Protein AF-A0A924JW79-F1 (afdb_monomer)

Solvent-accessible surface area (backbone atoms only — not comparable to full-atom values): 7501 Å² total; per-residue (Å²): 110,71,42,82,63,71,38,78,36,53,72,43,62,42,100,88,68,48,73,44,29,34,39,51,97,92,39,61,29,42,49,51,83,76,66,40,84,44,78,44,72,59,72,55,89,80,44,99,60,87,68,94,65,55,61,42,46,31,35,41,35,37,28,20,52,74,93,45,78,37,27,31,36,32,38,33,48,44,97,88,69,48,38,27,40,40,33,40,50,34,82,42,84,74,74,93,76,80,87,79,87,87,77,82,90,77,83,88,87,82,90,89,87,86,85,83,90,82,136

Sequence (119 aa):
MPCKIDANVDVILADNGDPAAFIWDRFEHTVIGQPQAIFTRRSWWETAAIPTLIDIELWRLDASRGDAPQHRYDLRRDADGSWVLAVDWGEFPAPACQLRLLHPLRGHHARNSRRADTS

Foldseek 3Di:
DKDFDFAWWAFDADPVRHTQWIADPNFIWGFDDDKDWDWDAPPCVVDPDDDPDRIWTKIWTWTHRVPHAIWIWIWTQDPVRTITGGMTPGGDDPDPPPPDDDDDPDDDDDDDDDDDDDD

Structure (mmCIF, N/CA/C/O backbone):
data_AF-A0A924JW79-F1
#
_entry.id   AF-A0A924JW79-F1
#
loop_
_atom_site.group_PDB
_atom_site.id
_atom_site.type_symbol
_atom_site.label_atom_id
_atom_site.label_alt_id
_atom_site.label_comp_id
_atom_site.label_asym_id
_atom_site.label_entity_id
_atom_site.label_seq_id
_atom_site.pdbx_PDB_ins_code
_atom_site.Cartn_x
_atom_site.Cartn_y
_atom_site.Cartn_z
_atom_site.occupancy
_atom_site.B_iso_or_equiv
_atom_site.auth_seq_id
_atom_site.auth_comp_id
_atom_site.auth_asym_id
_atom_site.auth_atom_id
_atom_site.pdbx_PDB_model_num
ATOM 1 N N . MET A 1 1 ? 7.342 8.526 14.770 1.00 78.31 1 MET A N 1
ATOM 2 C CA . MET A 1 1 ? 8.619 8.463 14.021 1.00 78.31 1 MET A CA 1
ATOM 3 C C . MET A 1 1 ? 8.442 7.423 12.935 1.00 78.31 1 MET A C 1
ATOM 5 O O . MET A 1 1 ? 7.818 6.415 13.248 1.00 78.31 1 MET A O 1
ATOM 9 N N . PRO A 1 2 ? 8.946 7.650 11.712 1.00 90.75 2 PRO A N 1
ATOM 10 C CA . PRO A 1 2 ? 8.803 6.675 10.643 1.00 90.75 2 PRO A CA 1
ATOM 11 C C . PRO A 1 2 ? 9.561 5.385 10.963 1.00 90.75 2 PRO A C 1
ATOM 13 O O . PRO A 1 2 ? 10.704 5.426 11.420 1.00 90.75 2 PRO A O 1
ATOM 16 N N . CYS A 1 3 ? 8.913 4.255 10.707 1.00 94.44 3 CYS A N 1
ATOM 17 C CA . CYS A 1 3 ? 9.445 2.912 10.839 1.00 94.44 3 CYS A CA 1
ATOM 18 C C . CYS A 1 3 ? 9.501 2.261 9.457 1.00 94.44 3 CYS A C 1
ATOM 20 O O . CYS A 1 3 ? 8.516 2.244 8.720 1.00 94.44 3 CYS A O 1
ATOM 22 N N . LYS A 1 4 ? 10.667 1.727 9.102 1.00 95.62 4 LYS A N 1
ATOM 23 C CA . LYS A 1 4 ? 10.840 0.951 7.879 1.00 95.62 4 LYS A CA 1
ATOM 24 C C . LYS A 1 4 ? 10.361 -0.483 8.126 1.00 95.62 4 LYS A C 1
ATOM 26 O O . LYS A 1 4 ? 10.808 -1.100 9.090 1.00 95.62 4 LYS A O 1
ATOM 31 N N . ILE A 1 5 ? 9.478 -0.989 7.267 1.00 95.88 5 ILE A N 1
ATOM 32 C CA . ILE A 1 5 ? 8.804 -2.284 7.448 1.00 95.88 5 ILE A CA 1
ATOM 33 C C . ILE A 1 5 ? 9.289 -3.323 6.428 1.00 95.88 5 ILE A C 1
ATOM 35 O O . ILE A 1 5 ? 9.687 -4.411 6.829 1.00 95.88 5 ILE A O 1
ATOM 39 N N . ASP A 1 6 ? 9.293 -2.985 5.133 1.00 95.06 6 ASP A N 1
ATOM 40 C CA . ASP A 1 6 ? 9.636 -3.882 4.013 1.00 95.06 6 ASP A CA 1
ATOM 41 C C . ASP A 1 6 ? 8.921 -5.256 4.063 1.00 95.06 6 ASP A C 1
ATOM 43 O O . ASP A 1 6 ? 9.536 -6.303 3.855 1.00 95.06 6 ASP A O 1
ATOM 47 N N . ALA A 1 7 ? 7.611 -5.270 4.333 1.00 96.81 7 ALA A N 1
ATOM 48 C CA . ALA A 1 7 ? 6.811 -6.500 4.387 1.00 96.81 7 ALA A CA 1
ATOM 49 C C . ALA A 1 7 ? 5.899 -6.646 3.165 1.00 96.81 7 ALA A C 1
ATOM 51 O O . ALA A 1 7 ? 5.258 -5.680 2.756 1.00 96.81 7 ALA A O 1
ATOM 52 N N . ASN A 1 8 ? 5.782 -7.858 2.618 1.00 97.38 8 ASN A N 1
ATOM 53 C CA . ASN A 1 8 ? 4.802 -8.141 1.569 1.00 97.38 8 ASN A CA 1
ATOM 54 C C . ASN A 1 8 ? 3.377 -7.985 2.113 1.00 97.38 8 ASN A C 1
ATOM 56 O O . ASN A 1 8 ? 3.080 -8.426 3.227 1.00 97.38 8 ASN A O 1
ATOM 60 N N . VAL A 1 9 ? 2.507 -7.381 1.308 1.00 98.06 9 VAL A N 1
ATOM 61 C CA . VAL A 1 9 ? 1.095 -7.157 1.636 1.00 98.06 9 VAL A CA 1
ATOM 62 C C . VAL A 1 9 ? 0.214 -7.484 0.442 1.00 98.06 9 VAL A C 1
ATOM 64 O O . VAL A 1 9 ? 0.627 -7.330 -0.707 1.00 98.06 9 VAL A O 1
ATOM 67 N N . ASP A 1 10 ? -1.019 -7.889 0.720 1.00 98.12 10 ASP A N 1
ATOM 68 C CA . ASP A 1 10 ? -2.048 -8.009 -0.308 1.00 98.12 10 ASP A CA 1
ATOM 69 C C . ASP A 1 10 ? -2.770 -6.669 -0.430 1.00 98.12 10 ASP A C 1
ATOM 71 O O . ASP A 1 10 ? -3.213 -6.114 0.575 1.00 98.12 10 ASP A O 1
ATOM 75 N N . VAL A 1 11 ? -2.889 -6.138 -1.645 1.00 98.12 11 VAL A N 1
ATOM 76 C CA . VAL A 1 11 ? -3.548 -4.850 -1.900 1.00 98.12 11 VAL A CA 1
ATOM 77 C C . VAL A 1 11 ? -4.835 -5.076 -2.675 1.00 98.12 11 VAL A C 1
ATOM 79 O O . VAL A 1 11 ? -4.850 -5.741 -3.711 1.00 98.12 11 VAL A O 1
ATOM 82 N N . ILE A 1 12 ? -5.913 -4.482 -2.177 1.00 98.19 12 ILE A N 1
ATOM 83 C CA . ILE A 1 12 ? -7.200 -4.399 -2.858 1.00 98.19 12 ILE A CA 1
ATOM 84 C C . ILE A 1 12 ? -7.219 -3.070 -3.609 1.00 98.19 12 ILE A C 1
ATOM 86 O O . ILE A 1 12 ? -7.097 -2.003 -3.003 1.00 98.19 12 ILE A O 1
ATOM 90 N N . LEU A 1 13 ? -7.355 -3.142 -4.930 1.00 97.75 13 LEU A N 1
ATOM 91 C CA . LEU A 1 13 ? -7.416 -1.974 -5.806 1.00 97.75 13 LEU A CA 1
ATOM 92 C C . LEU A 1 13 ? -8.871 -1.586 -6.078 1.00 97.75 13 LEU A C 1
ATOM 94 O O . LEU A 1 13 ? -9.735 -2.452 -6.216 1.00 97.75 13 LEU A O 1
ATOM 98 N N . ALA A 1 14 ? -9.126 -0.286 -6.182 1.00 95.69 14 ALA A N 1
ATOM 99 C CA . ALA A 1 14 ? -10.360 0.239 -6.751 1.00 95.69 14 ALA A CA 1
ATOM 100 C C . ALA A 1 14 ? -10.359 0.106 -8.287 1.00 95.69 14 ALA A C 1
ATOM 102 O O . ALA A 1 14 ? -9.325 -0.149 -8.907 1.00 95.69 14 ALA A O 1
ATOM 103 N N . ASP A 1 15 ? -11.511 0.346 -8.919 1.00 95.19 15 ASP A N 1
ATOM 104 C CA . ASP A 1 15 ? -11.678 0.253 -10.380 1.00 95.19 15 ASP A CA 1
ATOM 105 C C . ASP A 1 15 ? -10.744 1.190 -11.169 1.00 95.19 15 ASP A C 1
ATOM 107 O O . ASP A 1 15 ? -10.424 0.929 -12.328 1.00 95.19 15 ASP A O 1
ATOM 111 N N . ASN A 1 16 ? -10.297 2.287 -10.551 1.00 91.62 16 ASN A N 1
ATOM 112 C CA . ASN A 1 16 ? -9.361 3.241 -11.147 1.00 91.62 16 ASN A CA 1
ATOM 113 C C . ASN A 1 16 ? -7.883 2.825 -11.006 1.00 91.62 16 ASN A C 1
ATOM 115 O O . ASN A 1 16 ? -7.014 3.510 -11.541 1.00 91.62 16 ASN A O 1
ATOM 119 N N . GLY A 1 17 ? -7.602 1.716 -10.315 1.00 92.62 17 GLY A N 1
ATOM 120 C CA . GLY A 1 17 ? -6.252 1.220 -10.057 1.00 92.62 17 GLY A CA 1
ATOM 121 C C . GLY A 1 17 ? -5.592 1.777 -8.794 1.00 92.62 17 GLY A C 1
ATOM 122 O O . GLY A 1 17 ? -4.470 1.369 -8.498 1.00 92.62 17 GLY A O 1
ATOM 123 N N . ASP A 1 18 ? -6.263 2.648 -8.037 1.00 95.38 18 ASP A N 1
ATOM 124 C CA . ASP A 1 18 ? -5.734 3.172 -6.776 1.00 95.38 18 ASP A CA 1
ATOM 125 C C . ASP A 1 18 ? -5.872 2.129 -5.648 1.00 95.38 18 ASP A C 1
ATOM 127 O O . ASP A 1 18 ? -6.853 1.374 -5.616 1.00 95.38 18 ASP A O 1
ATOM 131 N N . PRO A 1 19 ? -4.951 2.099 -4.667 1.00 97.50 19 PRO A N 1
ATOM 132 C CA . PRO A 1 19 ? -5.120 1.300 -3.458 1.00 97.50 19 PRO A CA 1
ATOM 133 C C . PRO A 1 19 ? -6.366 1.721 -2.667 1.00 97.50 19 PRO A C 1
ATOM 135 O O . PRO A 1 19 ? -6.490 2.876 -2.263 1.00 97.50 19 PRO A O 1
ATOM 138 N N . ALA A 1 20 ? -7.267 0.773 -2.406 1.00 97.81 20 ALA A N 1
ATOM 139 C CA . ALA A 1 20 ? -8.471 0.976 -1.596 1.00 97.81 20 ALA A CA 1
ATOM 140 C C . ALA A 1 20 ? -8.337 0.375 -0.186 1.00 97.81 20 ALA A C 1
ATOM 142 O O . ALA A 1 20 ? -8.861 0.918 0.786 1.00 97.81 20 ALA A O 1
ATOM 143 N N . ALA A 1 21 ? -7.615 -0.736 -0.063 1.00 98.06 21 ALA A N 1
ATOM 144 C CA . ALA A 1 21 ? -7.265 -1.353 1.211 1.00 98.06 21 ALA A CA 1
ATOM 145 C C . ALA A 1 21 ? -6.026 -2.237 1.046 1.00 98.06 21 ALA A C 1
ATOM 147 O O . ALA A 1 21 ? -5.649 -2.596 -0.072 1.00 98.06 21 ALA A O 1
ATOM 148 N N . PHE A 1 22 ? -5.403 -2.620 2.156 1.00 98.44 22 PHE A N 1
ATOM 149 C CA . PHE A 1 22 ? -4.347 -3.629 2.154 1.00 98.44 22 PHE A CA 1
ATOM 150 C C . PHE A 1 22 ? -4.409 -4.519 3.395 1.00 98.44 22 PHE A C 1
ATOM 152 O O . PHE A 1 22 ? -4.811 -4.080 4.473 1.00 98.44 22 PHE A O 1
ATOM 159 N N . ILE A 1 23 ? -4.003 -5.778 3.248 1.00 98.06 23 ILE A N 1
ATOM 160 C CA . ILE A 1 23 ? -3.926 -6.742 4.343 1.00 98.06 23 ILE A CA 1
ATOM 161 C C . ILE A 1 23 ? -2.478 -6.834 4.816 1.00 98.06 23 ILE A C 1
ATOM 163 O O . ILE A 1 23 ? -1.587 -7.247 4.073 1.00 98.06 23 ILE A O 1
ATOM 167 N N . TRP A 1 24 ? -2.254 -6.477 6.079 1.00 96.25 24 TRP A N 1
ATOM 168 C CA . TRP A 1 24 ? -0.959 -6.570 6.747 1.00 96.25 24 TRP A CA 1
ATOM 169 C C . TRP A 1 24 ? -1.133 -7.181 8.136 1.00 96.25 24 TRP A C 1
ATOM 171 O O . TRP A 1 24 ? -2.049 -6.823 8.873 1.00 96.25 24 TRP A O 1
ATOM 181 N N . ASP A 1 25 ? -0.281 -8.152 8.471 1.00 93.12 25 ASP A N 1
ATOM 182 C CA . ASP A 1 25 ? -0.363 -8.930 9.715 1.00 93.12 25 ASP A CA 1
ATOM 183 C C . ASP A 1 25 ? -1.774 -9.492 9.991 1.00 93.12 25 ASP A C 1
ATOM 185 O O . ASP A 1 25 ? -2.279 -9.478 11.109 1.00 93.12 25 ASP A O 1
ATOM 189 N N . ARG A 1 26 ? -2.433 -9.996 8.934 1.00 94.38 26 ARG A N 1
ATOM 190 C CA . ARG A 1 26 ? -3.808 -10.546 8.944 1.00 94.38 26 ARG A CA 1
ATOM 191 C C . ARG A 1 26 ? -4.920 -9.528 9.204 1.00 94.38 26 ARG A C 1
ATOM 193 O O . ARG A 1 26 ? -6.079 -9.927 9.306 1.00 94.38 26 ARG A O 1
ATOM 200 N N . PHE A 1 27 ? -4.596 -8.243 9.287 1.00 95.88 27 PHE A N 1
ATOM 201 C CA . PHE A 1 27 ? -5.575 -7.183 9.464 1.00 95.88 27 PHE A CA 1
ATOM 202 C C . PHE A 1 27 ? -5.712 -6.345 8.200 1.00 95.88 27 PHE A C 1
ATOM 204 O O . PHE A 1 27 ? -4.724 -5.920 7.597 1.00 95.88 27 PHE A O 1
ATOM 211 N N . GLU A 1 28 ? -6.958 -6.077 7.831 1.00 97.88 28 GLU A N 1
ATOM 212 C CA . GLU A 1 28 ? -7.268 -5.119 6.783 1.00 97.88 28 GLU A CA 1
ATOM 213 C C . GLU A 1 28 ? -7.058 -3.692 7.297 1.00 97.88 28 GLU A C 1
ATOM 215 O O . GLU A 1 28 ? -7.502 -3.326 8.390 1.00 97.88 28 GLU A O 1
ATOM 220 N N . HIS A 1 29 ? -6.367 -2.903 6.486 1.00 97.75 29 HIS A N 1
ATOM 221 C CA . HIS A 1 29 ? -6.181 -1.475 6.653 1.00 97.75 29 HIS A CA 1
ATOM 222 C C . HIS A 1 29 ? -6.912 -0.787 5.504 1.00 97.75 29 HIS A C 1
ATOM 224 O O . HIS A 1 29 ? -6.521 -0.917 4.340 1.00 97.75 29 HIS A O 1
ATOM 230 N N . THR A 1 30 ? -7.993 -0.084 5.823 1.00 97.81 30 THR A N 1
ATOM 231 C CA . THR A 1 30 ? -8.814 0.617 4.836 1.00 97.81 30 THR A CA 1
ATOM 232 C C . THR A 1 30 ? -8.209 1.983 4.564 1.00 97.81 30 THR A C 1
ATOM 234 O O . THR A 1 30 ? -7.908 2.728 5.499 1.00 97.81 30 THR A O 1
ATOM 237 N N . VAL A 1 31 ? -8.032 2.320 3.288 1.00 96.62 31 VAL A N 1
ATOM 238 C CA . VAL A 1 31 ? -7.510 3.622 2.875 1.00 96.62 31 VAL A CA 1
ATOM 239 C C . VAL A 1 31 ? -8.533 4.717 3.166 1.00 96.62 31 VAL A C 1
ATOM 241 O O . VAL A 1 31 ? -9.718 4.601 2.855 1.00 96.62 31 VAL A O 1
ATOM 244 N N . ILE A 1 32 ? -8.049 5.809 3.747 1.00 93.38 32 ILE A N 1
ATOM 245 C CA . ILE A 1 32 ? -8.807 6.997 4.111 1.00 93.38 32 ILE A CA 1
ATOM 246 C C . ILE A 1 32 ? -8.322 8.165 3.251 1.00 93.38 32 ILE A C 1
ATOM 248 O O . ILE A 1 32 ? -7.144 8.514 3.237 1.00 93.38 32 ILE A O 1
ATOM 252 N N . GLY A 1 33 ? -9.255 8.816 2.558 1.00 89.31 33 GLY A N 1
ATOM 253 C CA . GLY A 1 33 ? -8.935 9.935 1.676 1.00 89.31 33 GLY A CA 1
ATOM 254 C C . GLY A 1 33 ? -8.355 9.473 0.339 1.00 89.31 33 GLY A C 1
ATOM 255 O O . GLY A 1 33 ? -8.705 8.405 -0.155 1.00 89.31 33 GLY A O 1
ATOM 256 N N . GLN A 1 34 ? -7.523 10.313 -0.280 1.00 92.94 34 GLN A N 1
ATOM 257 C CA . GLN A 1 34 ? -7.004 10.069 -1.625 1.00 92.94 34 GLN A CA 1
ATOM 258 C C . GLN A 1 34 ? -5.548 9.571 -1.589 1.00 92.94 34 GLN A C 1
ATOM 260 O O . GLN A 1 34 ? -4.675 10.328 -1.148 1.00 92.94 34 GLN A O 1
ATOM 265 N N . PRO A 1 35 ? -5.265 8.348 -2.084 1.00 95.25 35 PRO A N 1
ATOM 266 C CA . PRO A 1 35 ? -3.906 7.868 -2.321 1.00 95.25 35 PRO A CA 1
ATOM 267 C C . PRO A 1 35 ? -3.124 8.774 -3.265 1.00 95.25 35 PRO A C 1
ATOM 269 O O . PRO A 1 35 ? -3.675 9.355 -4.201 1.00 95.25 35 PRO A O 1
ATOM 272 N N . GLN A 1 36 ? -1.816 8.859 -3.047 1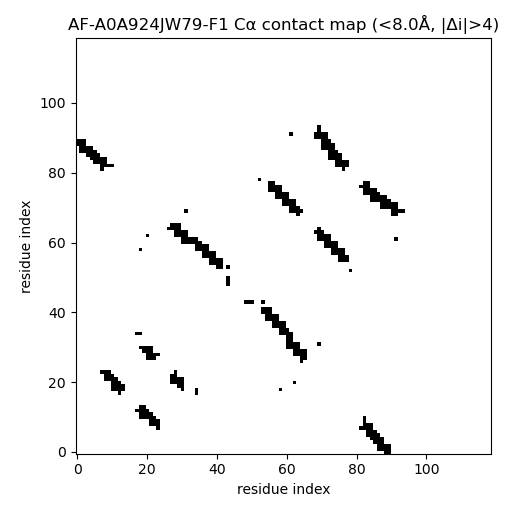.00 95.31 36 GLN A N 1
ATOM 273 C CA . GLN A 1 36 ? -0.908 9.623 -3.893 1.00 95.31 36 GLN A CA 1
ATOM 274 C C . GLN A 1 36 ? 0.139 8.701 -4.502 1.00 95.31 36 GLN A C 1
ATOM 276 O O . GLN A 1 36 ? 0.996 8.176 -3.789 1.00 95.31 36 GLN A O 1
ATOM 281 N N . ALA A 1 37 ? 0.095 8.546 -5.824 1.00 93.69 37 ALA A N 1
ATOM 282 C CA . ALA A 1 37 ? 1.152 7.889 -6.575 1.00 93.69 37 ALA A CA 1
ATOM 283 C C . ALA A 1 37 ? 2.384 8.803 -6.675 1.00 93.69 37 ALA A C 1
ATOM 285 O O . ALA A 1 37 ? 2.299 9.970 -7.066 1.00 93.69 37 ALA A O 1
ATOM 286 N N . ILE A 1 38 ? 3.542 8.256 -6.332 1.00 91.81 38 ILE A N 1
ATOM 287 C CA . ILE A 1 38 ? 4.854 8.891 -6.354 1.00 91.81 38 ILE A CA 1
ATOM 288 C C . ILE A 1 38 ? 5.771 7.976 -7.165 1.00 91.81 38 ILE A C 1
ATOM 290 O O . ILE A 1 38 ? 6.084 6.861 -6.755 1.00 91.81 38 ILE A O 1
ATOM 294 N N . PHE A 1 39 ? 6.239 8.463 -8.310 1.00 84.25 39 PHE A N 1
ATOM 295 C CA . PHE A 1 39 ? 7.186 7.736 -9.148 1.00 84.25 39 PHE A CA 1
ATOM 296 C C . PHE A 1 39 ? 8.594 8.257 -8.884 1.00 84.25 39 PHE A C 1
ATOM 298 O O . PHE A 1 39 ? 8.871 9.445 -9.063 1.00 84.25 39 PHE A O 1
ATOM 305 N N . THR A 1 40 ? 9.485 7.375 -8.429 1.00 74.75 40 THR A N 1
ATOM 306 C CA . THR A 1 40 ? 10.886 7.731 -8.158 1.00 74.75 40 THR A CA 1
ATOM 307 C C . THR A 1 40 ? 11.827 6.903 -9.009 1.00 74.75 40 THR A C 1
ATOM 309 O O . THR A 1 40 ? 11.673 5.696 -9.139 1.00 74.75 40 THR A O 1
ATOM 312 N N . ARG A 1 41 ? 12.834 7.544 -9.594 1.00 74.19 41 ARG A N 1
ATOM 313 C CA . ARG A 1 41 ? 13.819 6.864 -10.432 1.00 74.19 41 ARG A CA 1
ATOM 314 C C . ARG A 1 41 ? 14.844 6.133 -9.559 1.00 74.19 41 ARG A C 1
ATOM 316 O O . ARG A 1 41 ? 15.453 6.751 -8.687 1.00 74.19 41 ARG A O 1
ATOM 323 N N . ARG A 1 42 ? 15.095 4.846 -9.825 1.00 68.44 42 ARG A N 1
ATOM 324 C CA . ARG A 1 42 ? 16.248 4.120 -9.262 1.00 68.44 42 ARG A CA 1
ATOM 325 C C . ARG A 1 42 ? 17.550 4.752 -9.757 1.00 68.44 42 ARG A C 1
ATOM 327 O O . ARG A 1 42 ? 17.667 5.076 -10.942 1.00 68.44 42 ARG A O 1
ATOM 334 N N . SER A 1 43 ? 18.547 4.853 -8.875 1.00 68.06 43 SER A N 1
ATOM 335 C CA . SER A 1 43 ? 19.942 5.170 -9.220 1.00 68.06 43 SER A CA 1
ATOM 336 C C . SER A 1 43 ? 20.564 4.020 -10.015 1.00 68.06 43 SER A C 1
ATOM 338 O O . SER A 1 43 ? 21.409 3.274 -9.531 1.00 68.06 43 SER A O 1
ATOM 340 N N . TRP A 1 44 ? 20.108 3.830 -11.250 1.00 63.34 44 TRP A N 1
ATOM 341 C CA . TRP A 1 44 ? 20.494 2.713 -12.113 1.00 63.34 44 TRP A CA 1
ATOM 342 C C . TRP A 1 44 ? 22.003 2.662 -12.393 1.00 63.34 44 TRP A C 1
ATOM 344 O O . TRP A 1 44 ? 22.521 1.599 -12.703 1.00 63.34 44 TRP A O 1
ATOM 354 N N . TRP A 1 45 ? 22.717 3.781 -12.232 1.00 69.12 45 TRP A N 1
ATOM 355 C CA . TRP A 1 45 ? 24.177 3.855 -12.351 1.00 69.12 45 TRP A CA 1
ATOM 356 C C . TRP A 1 45 ? 24.935 3.177 -11.197 1.00 69.12 45 TRP A C 1
ATOM 358 O O . TRP A 1 45 ? 26.139 2.970 -11.307 1.00 69.12 45 TRP A O 1
ATOM 368 N N . GLU A 1 46 ? 24.267 2.825 -10.096 1.00 68.19 46 GLU A N 1
ATOM 369 C CA . GLU A 1 46 ? 24.878 2.091 -8.976 1.00 68.19 46 GLU A CA 1
ATOM 370 C C . GLU A 1 46 ? 24.815 0.570 -9.169 1.00 68.19 46 GLU A C 1
ATOM 372 O O . GLU A 1 46 ? 25.438 -0.180 -8.421 1.00 68.19 46 GLU A O 1
ATOM 377 N N . THR A 1 47 ? 24.074 0.094 -10.176 1.00 61.41 47 THR A N 1
ATOM 378 C CA . THR A 1 47 ? 23.880 -1.337 -10.432 1.00 61.41 47 THR A CA 1
ATOM 379 C C . THR A 1 47 ? 24.431 -1.700 -11.811 1.00 61.41 47 THR A C 1
ATOM 381 O O . THR A 1 47 ? 24.118 -1.051 -12.799 1.00 61.41 47 THR A O 1
ATOM 384 N N . ALA A 1 48 ? 25.229 -2.768 -11.915 1.00 58.75 48 ALA A N 1
ATOM 385 C CA . ALA A 1 48 ? 25.804 -3.218 -13.194 1.00 58.75 48 ALA A CA 1
ATOM 386 C C . ALA A 1 48 ? 24.770 -3.832 -14.168 1.00 58.75 48 ALA A C 1
ATOM 388 O O . ALA A 1 48 ? 25.104 -4.162 -15.305 1.00 58.75 48 ALA A O 1
ATOM 389 N N . ALA A 1 49 ? 23.523 -4.011 -13.723 1.00 61.31 49 ALA A N 1
ATOM 390 C CA . ALA A 1 49 ? 22.434 -4.569 -14.512 1.00 61.31 49 ALA A CA 1
ATOM 391 C C . ALA A 1 49 ? 21.584 -3.453 -15.134 1.00 61.31 49 ALA A C 1
ATOM 393 O O . ALA A 1 49 ? 21.212 -2.502 -14.451 1.00 61.31 49 ALA A O 1
ATOM 394 N N . ILE A 1 50 ? 21.227 -3.605 -16.413 1.00 60.41 50 ILE A N 1
ATOM 395 C CA . ILE A 1 50 ? 20.251 -2.738 -17.084 1.00 60.41 50 ILE A CA 1
ATOM 396 C C . ILE A 1 50 ? 18.879 -2.999 -16.437 1.00 60.41 50 ILE A C 1
ATOM 398 O O . ILE A 1 50 ? 18.380 -4.123 -16.551 1.00 60.41 50 ILE A O 1
ATOM 402 N N . PRO A 1 51 ? 18.257 -2.024 -15.748 1.00 60.56 51 PRO A N 1
ATOM 403 C CA . PRO A 1 51 ? 16.975 -2.255 -15.096 1.00 60.56 51 PRO A CA 1
ATOM 404 C C . PRO A 1 51 ? 15.864 -2.412 -16.135 1.00 60.56 51 PRO A C 1
ATOM 406 O O . PRO A 1 51 ? 15.742 -1.597 -17.047 1.00 60.56 51 PRO A O 1
ATOM 409 N N . THR A 1 52 ? 15.005 -3.414 -15.959 1.00 60.25 52 THR A N 1
ATOM 410 C CA . THR A 1 52 ? 13.761 -3.580 -16.730 1.00 60.25 52 THR A CA 1
ATOM 411 C C . THR A 1 52 ? 12.716 -2.510 -16.405 1.00 60.25 52 THR A C 1
ATOM 413 O O . THR A 1 52 ? 11.871 -2.216 -17.244 1.00 60.25 52 THR A O 1
ATOM 416 N N . LEU A 1 53 ? 12.787 -1.902 -15.216 1.00 61.94 53 LEU A N 1
ATOM 417 C CA . LEU A 1 53 ? 11.950 -0.779 -14.802 1.00 61.94 53 LEU A CA 1
ATOM 418 C C . LEU A 1 53 ? 12.811 0.229 -14.030 1.00 61.94 53 LEU A C 1
ATOM 420 O O . LEU A 1 53 ? 13.449 -0.114 -13.032 1.00 61.94 53 LEU A O 1
ATOM 424 N N . ILE A 1 54 ? 12.871 1.460 -14.537 1.00 64.19 54 ILE A N 1
ATOM 425 C CA . ILE A 1 54 ? 13.679 2.542 -13.957 1.00 64.19 54 ILE A CA 1
ATOM 426 C C . ILE A 1 54 ? 12.909 3.257 -12.838 1.00 64.19 54 ILE A C 1
ATOM 428 O O . ILE A 1 54 ? 13.530 3.754 -11.898 1.00 64.19 54 ILE A O 1
ATOM 432 N N . ASP A 1 55 ? 11.580 3.266 -12.912 1.00 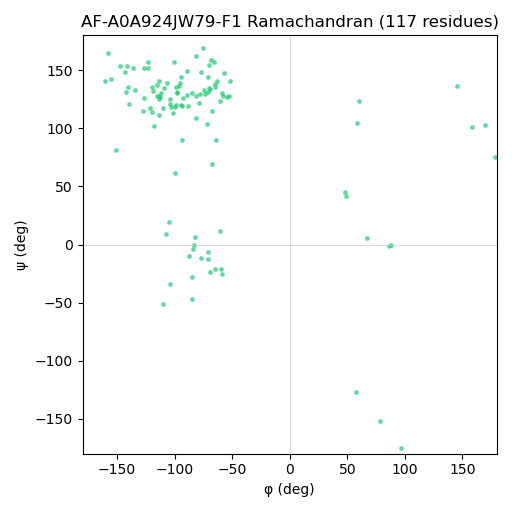71.12 55 ASP A N 1
ATOM 433 C CA . ASP A 1 55 ? 10.722 3.955 -11.956 1.00 71.12 55 ASP A CA 1
ATOM 434 C C . ASP A 1 55 ? 10.197 2.979 -10.893 1.00 71.12 55 ASP A C 1
ATOM 436 O O . ASP A 1 55 ? 9.713 1.891 -11.193 1.00 71.12 55 ASP A O 1
ATOM 440 N N . ILE A 1 56 ? 10.323 3.366 -9.627 1.00 79.94 56 ILE A N 1
ATOM 441 C CA . ILE A 1 56 ? 9.669 2.737 -8.485 1.00 79.94 56 ILE A CA 1
ATOM 442 C C . ILE A 1 56 ? 8.314 3.411 -8.336 1.00 79.94 56 ILE A C 1
ATOM 444 O O . ILE A 1 56 ? 8.250 4.620 -8.090 1.00 79.94 56 ILE A O 1
ATOM 448 N N . GLU A 1 57 ? 7.255 2.621 -8.453 1.00 90.69 57 GLU A N 1
ATOM 449 C CA . GLU A 1 57 ? 5.898 3.041 -8.139 1.00 90.69 57 GLU A CA 1
ATOM 450 C C . GLU A 1 57 ? 5.690 2.944 -6.622 1.00 90.69 57 GLU A C 1
ATOM 452 O O . GLU A 1 57 ? 5.664 1.857 -6.038 1.00 90.69 57 GLU A O 1
ATOM 457 N N . LEU A 1 58 ? 5.600 4.101 -5.969 1.00 93.94 58 LEU A N 1
ATOM 458 C CA . LEU A 1 58 ? 5.324 4.235 -4.544 1.00 93.94 58 LEU A CA 1
ATOM 459 C C . LEU A 1 58 ? 3.962 4.909 -4.364 1.00 93.94 58 LEU A C 1
ATOM 461 O O . LEU A 1 58 ? 3.636 5.856 -5.066 1.00 93.94 58 LEU A O 1
ATOM 465 N N . TRP A 1 59 ? 3.183 4.461 -3.396 1.00 96.62 59 TRP A N 1
ATOM 466 C CA . TRP A 1 59 ? 1.876 4.993 -3.056 1.00 96.62 59 TRP A CA 1
ATOM 467 C C . TRP A 1 59 ? 1.883 5.446 -1.610 1.00 96.62 59 TRP A C 1
ATOM 469 O O . TRP A 1 59 ? 2.045 4.629 -0.707 1.00 96.62 59 TRP A O 1
ATOM 479 N N . ARG A 1 60 ? 1.681 6.744 -1.393 1.00 96.38 60 ARG A N 1
ATOM 480 C CA . ARG A 1 60 ? 1.468 7.304 -0.062 1.00 96.38 60 ARG A CA 1
ATOM 481 C C . ARG A 1 60 ? -0.019 7.364 0.231 1.00 96.38 60 ARG A C 1
ATOM 483 O O . ARG A 1 60 ? -0.777 7.952 -0.540 1.00 96.38 60 ARG A O 1
ATOM 490 N N . LEU A 1 61 ? -0.421 6.784 1.350 1.00 96.00 61 LEU A N 1
ATOM 491 C CA . LEU A 1 61 ? -1.817 6.714 1.758 1.00 96.00 61 LEU A CA 1
ATOM 492 C C . LEU A 1 61 ? -1.961 6.909 3.263 1.00 96.00 61 LEU A C 1
ATOM 494 O O . LEU A 1 61 ? -1.044 6.615 4.029 1.00 96.00 61 LEU A O 1
ATOM 498 N N . ASP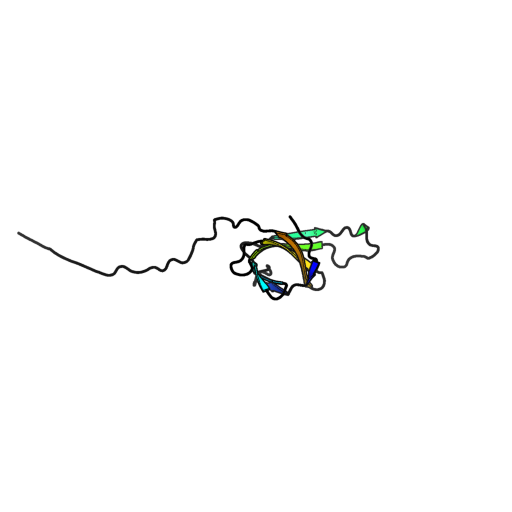 A 1 62 ? -3.124 7.400 3.667 1.00 95.88 62 ASP A N 1
ATOM 499 C CA . ASP A 1 62 ? -3.568 7.353 5.053 1.00 95.88 62 ASP A CA 1
ATOM 500 C C . ASP A 1 62 ? -4.529 6.161 5.168 1.00 95.88 62 ASP A C 1
ATOM 502 O O . ASP A 1 62 ? -5.348 5.951 4.275 1.00 95.88 62 ASP A O 1
ATOM 506 N N . ALA A 1 63 ? -4.411 5.335 6.205 1.00 96.19 63 ALA A N 1
ATOM 507 C CA . ALA A 1 63 ? -5.281 4.176 6.406 1.00 96.19 63 ALA A CA 1
ATOM 508 C C . ALA A 1 63 ? -5.515 3.888 7.888 1.00 96.19 63 ALA A C 1
ATOM 510 O O . ALA A 1 63 ? -4.664 4.190 8.727 1.00 96.19 63 ALA A O 1
ATOM 511 N N . SER A 1 64 ? -6.649 3.268 8.210 1.00 95.56 64 SER A N 1
ATOM 512 C CA . SER A 1 64 ? -6.941 2.773 9.558 1.00 95.56 64 SER A CA 1
ATOM 513 C C . SER A 1 64 ? -7.245 1.283 9.561 1.00 95.56 64 SER A C 1
ATOM 515 O O . SER A 1 64 ? -7.770 0.713 8.603 1.00 95.56 64 SER A O 1
ATOM 517 N N . ARG A 1 65 ? -6.945 0.649 10.693 1.00 94.75 65 ARG A N 1
ATOM 518 C CA . ARG A 1 65 ? -7.371 -0.716 10.995 1.00 94.75 65 ARG A CA 1
ATOM 519 C C . ARG A 1 65 ? -8.678 -0.666 11.785 1.00 94.75 65 ARG A C 1
ATOM 521 O O . ARG A 1 65 ? -8.649 -0.599 13.017 1.00 94.75 65 ARG A O 1
ATOM 528 N N . GLY A 1 66 ? -9.812 -0.674 11.088 1.00 90.25 66 GLY A N 1
ATOM 529 C CA . GLY A 1 66 ? -11.125 -0.468 11.710 1.00 90.25 66 GLY A CA 1
ATOM 530 C C . GLY A 1 66 ? -11.181 0.874 12.448 1.00 90.25 66 GLY A C 1
ATOM 531 O O . GLY A 1 66 ? -10.816 1.902 11.879 1.00 90.25 66 GLY A O 1
ATOM 532 N N . ASP A 1 67 ? -11.561 0.846 13.728 1.00 88.06 67 ASP A N 1
ATOM 533 C CA . ASP A 1 67 ? -11.660 2.036 14.592 1.00 88.06 67 ASP A CA 1
ATOM 534 C C . ASP A 1 67 ? -10.319 2.477 15.217 1.00 88.06 67 ASP A C 1
ATOM 536 O O . ASP A 1 67 ? -10.286 3.356 16.081 1.00 88.06 67 ASP A O 1
ATOM 540 N N . ALA A 1 68 ? -9.198 1.854 14.835 1.00 90.56 68 ALA A N 1
ATOM 541 C CA . ALA A 1 68 ? -7.878 2.286 15.288 1.00 90.56 68 ALA A CA 1
ATOM 542 C C . ALA A 1 68 ? -7.525 3.682 14.734 1.00 90.56 68 ALA A C 1
ATOM 544 O O . ALA A 1 68 ? -8.035 4.072 13.679 1.00 90.56 68 ALA A O 1
ATOM 545 N N . PRO A 1 69 ? -6.613 4.423 15.396 1.00 90.94 69 PRO A N 1
ATOM 546 C CA . PRO A 1 69 ? -6.075 5.656 14.840 1.00 90.94 69 PRO A CA 1
ATOM 547 C C . PRO A 1 69 ? -5.544 5.438 13.425 1.00 90.94 69 PRO A C 1
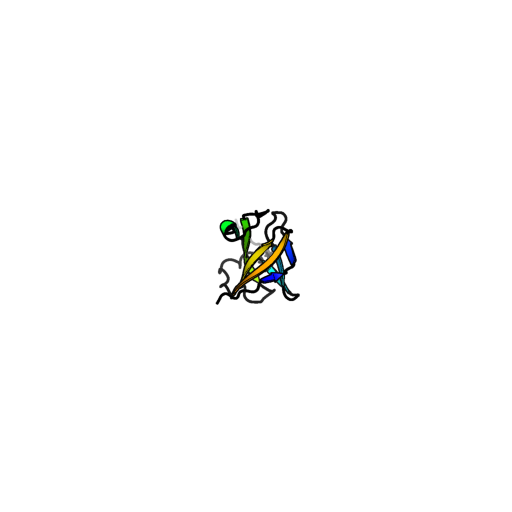ATOM 549 O O . PRO A 1 69 ? -4.940 4.406 13.122 1.00 90.94 69 PRO A O 1
ATOM 552 N N . GLN A 1 70 ? -5.775 6.418 12.557 1.00 92.56 70 GLN A N 1
ATOM 553 C CA . GLN A 1 70 ? -5.243 6.364 11.208 1.00 92.56 70 GLN A CA 1
ATOM 554 C C . GLN A 1 70 ? -3.725 6.578 11.231 1.00 92.56 70 GLN A C 1
ATOM 556 O O . GLN A 1 70 ? -3.188 7.383 11.999 1.00 92.56 70 GLN A O 1
ATOM 561 N N . HIS A 1 71 ? -3.040 5.887 10.343 1.00 95.00 71 HIS A N 1
ATOM 562 C CA . HIS A 1 71 ? -1.610 6.000 10.130 1.00 95.00 71 HIS A CA 1
ATOM 563 C C . HIS A 1 71 ? -1.345 6.358 8.678 1.00 95.00 71 HIS A C 1
ATOM 565 O O . HIS A 1 71 ? -2.165 6.096 7.795 1.00 95.00 71 HIS A O 1
ATOM 571 N N . ARG A 1 72 ? -0.177 6.944 8.434 1.00 95.75 72 ARG A N 1
ATOM 572 C CA . ARG A 1 72 ? 0.313 7.177 7.081 1.00 95.75 72 ARG A CA 1
ATOM 573 C C . ARG A 1 72 ? 1.295 6.088 6.686 1.00 95.75 72 ARG A C 1
ATOM 575 O O . ARG A 1 72 ? 2.267 5.849 7.396 1.00 95.75 72 ARG A O 1
ATOM 582 N N . TYR A 1 73 ? 1.098 5.507 5.513 1.00 96.38 73 TYR A N 1
ATOM 583 C CA . TYR A 1 73 ? 1.920 4.426 4.987 1.00 96.38 73 TYR A CA 1
ATOM 584 C C . TYR A 1 73 ? 2.438 4.748 3.589 1.00 96.38 73 TYR A C 1
ATOM 586 O O . TYR A 1 73 ? 1.781 5.455 2.823 1.00 96.38 73 TYR A O 1
ATOM 594 N N . ASP A 1 74 ? 3.594 4.176 3.257 1.00 96.88 74 ASP A N 1
ATOM 595 C CA . ASP A 1 74 ? 4.052 4.066 1.875 1.00 96.88 74 ASP A CA 1
ATOM 596 C C . ASP A 1 74 ? 4.007 2.596 1.436 1.00 96.88 74 ASP A C 1
ATOM 598 O O . ASP A 1 74 ? 4.720 1.747 1.984 1.00 96.88 74 ASP A O 1
ATOM 602 N N . LEU A 1 75 ? 3.191 2.305 0.424 1.00 97.50 75 LEU A N 1
ATOM 603 C CA . LEU A 1 75 ? 3.186 1.033 -0.292 1.00 97.50 75 LEU A CA 1
ATOM 604 C C . LEU A 1 75 ? 4.056 1.147 -1.539 1.00 97.50 75 LEU A C 1
ATOM 606 O O . LEU A 1 75 ? 4.009 2.142 -2.250 1.00 97.50 75 LEU A O 1
ATOM 610 N N . ARG A 1 76 ? 4.841 0.124 -1.839 1.00 96.00 76 ARG A N 1
ATOM 611 C CA . ARG A 1 76 ? 5.668 0.041 -3.039 1.00 96.00 76 ARG A CA 1
ATOM 612 C C . ARG A 1 76 ? 5.143 -1.080 -3.911 1.00 96.00 76 ARG A C 1
ATOM 614 O O . ARG A 1 76 ? 5.003 -2.202 -3.426 1.00 96.00 76 ARG A O 1
ATOM 621 N N . ARG A 1 77 ? 4.891 -0.784 -5.181 1.00 93.69 77 ARG A N 1
ATOM 622 C CA . ARG A 1 77 ? 4.584 -1.798 -6.184 1.00 93.69 77 ARG A CA 1
ATOM 623 C C . ARG A 1 77 ? 5.872 -2.180 -6.900 1.00 93.69 77 ARG A C 1
ATOM 625 O O . ARG A 1 77 ? 6.566 -1.330 -7.460 1.00 93.69 77 ARG A O 1
ATOM 632 N N . ASP A 1 78 ? 6.226 -3.451 -6.812 1.00 89.56 78 ASP A N 1
ATOM 633 C CA . ASP A 1 78 ? 7.389 -4.009 -7.482 1.00 89.56 78 ASP A CA 1
ATOM 634 C C . ASP A 1 78 ? 7.092 -4.330 -8.951 1.00 89.56 78 ASP A C 1
ATOM 636 O O . ASP A 1 78 ? 5.943 -4.419 -9.383 1.00 89.56 78 ASP A O 1
ATOM 640 N N . ALA A 1 79 ? 8.153 -4.487 -9.747 1.00 84.50 79 ALA A N 1
ATOM 641 C CA . ALA A 1 79 ? 8.041 -4.698 -11.192 1.00 84.50 79 ALA A CA 1
ATOM 642 C C . ALA A 1 79 ? 7.343 -6.021 -11.569 1.00 84.50 79 ALA A C 1
ATOM 644 O O . ALA A 1 79 ? 6.839 -6.153 -12.681 1.00 84.50 79 ALA A O 1
ATOM 645 N N . ASP A 1 80 ? 7.310 -6.991 -10.653 1.00 87.38 80 ASP A N 1
ATOM 646 C CA . ASP A 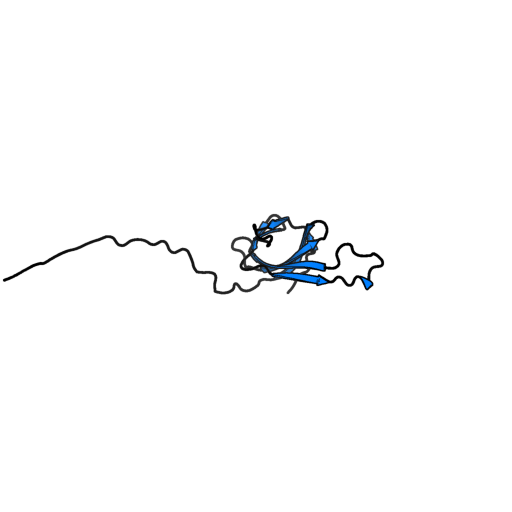1 80 ? 6.563 -8.246 -10.792 1.00 87.38 80 ASP A CA 1
ATOM 647 C C . ASP A 1 80 ? 5.076 -8.110 -10.410 1.00 87.38 80 ASP A C 1
ATOM 649 O O . ASP A 1 80 ? 4.317 -9.073 -10.504 1.00 87.38 80 ASP A O 1
ATOM 653 N N . GLY A 1 81 ? 4.649 -6.911 -10.005 1.00 89.31 81 GLY A N 1
ATOM 654 C CA . GLY A 1 81 ? 3.293 -6.603 -9.569 1.00 89.31 81 GLY A CA 1
ATOM 655 C C . GLY A 1 81 ? 3.029 -6.883 -8.090 1.00 89.31 81 GLY A C 1
ATOM 656 O O . GLY A 1 81 ? 1.915 -6.610 -7.639 1.00 89.31 81 GLY A O 1
ATOM 657 N N . SER A 1 82 ? 4.013 -7.392 -7.340 1.00 93.94 82 SER A N 1
ATOM 658 C CA . SER A 1 82 ? 3.887 -7.584 -5.895 1.00 93.94 82 SER A CA 1
ATOM 659 C C . SER A 1 82 ? 3.871 -6.250 -5.148 1.00 93.94 82 SER A C 1
ATOM 661 O O . SER A 1 82 ? 4.374 -5.229 -5.626 1.00 93.94 82 SER A O 1
ATOM 663 N N . TRP A 1 83 ? 3.260 -6.256 -3.967 1.00 97.06 83 TRP A N 1
ATOM 664 C CA . TRP A 1 83 ? 3.137 -5.080 -3.118 1.00 97.06 83 TRP A CA 1
ATOM 665 C C . TRP A 1 83 ? 3.900 -5.264 -1.815 1.00 97.06 83 TRP A C 1
ATOM 667 O O . TRP A 1 83 ? 3.842 -6.314 -1.171 1.00 97.06 83 TRP A O 1
ATOM 677 N N . VAL A 1 84 ? 4.599 -4.205 -1.416 1.00 97.12 84 VAL A N 1
ATOM 678 C CA . VAL A 1 84 ? 5.390 -4.148 -0.190 1.00 97.12 84 VAL A CA 1
ATOM 679 C C . VAL A 1 84 ? 4.971 -2.931 0.619 1.00 97.12 84 VAL A C 1
ATOM 681 O O . VAL A 1 84 ? 5.028 -1.806 0.127 1.00 97.12 84 VAL A O 1
ATOM 684 N N . LEU A 1 85 ? 4.610 -3.132 1.881 1.00 97.56 85 LEU A N 1
ATOM 685 C CA . LEU A 1 85 ? 4.547 -2.060 2.863 1.00 97.56 85 LEU A CA 1
ATOM 686 C C . LEU A 1 85 ? 5.978 -1.643 3.210 1.00 97.56 85 LEU A C 1
ATOM 688 O O . LEU A 1 85 ? 6.687 -2.352 3.923 1.00 97.56 85 LEU A O 1
ATOM 692 N N . ALA A 1 86 ? 6.414 -0.507 2.672 1.00 96.06 86 ALA A N 1
ATOM 693 C CA . ALA A 1 86 ? 7.788 -0.037 2.804 1.00 96.06 86 ALA A CA 1
ATOM 694 C C . ALA A 1 86 ? 7.995 0.734 4.114 1.00 96.06 86 ALA A C 1
ATOM 696 O O . ALA A 1 86 ? 8.963 0.489 4.839 1.00 96.06 86 ALA A O 1
ATOM 697 N N . VAL A 1 87 ? 7.082 1.657 4.432 1.00 96.44 87 VAL A N 1
ATOM 698 C CA . VAL A 1 87 ? 7.215 2.569 5.578 1.00 96.44 87 VAL A CA 1
ATOM 699 C C . VAL A 1 87 ? 5.870 2.761 6.274 1.00 96.44 87 VAL A C 1
ATOM 701 O O . VAL A 1 87 ? 4.863 3.011 5.616 1.00 96.44 87 VAL A O 1
ATOM 704 N N . ASP A 1 88 ? 5.881 2.709 7.604 1.00 96.19 88 ASP A N 1
ATOM 705 C CA . ASP A 1 88 ? 4.848 3.277 8.474 1.00 96.19 88 ASP A CA 1
ATOM 706 C C . ASP A 1 88 ? 5.374 4.607 9.024 1.00 96.19 88 ASP A C 1
ATOM 708 O O . ASP A 1 88 ? 6.353 4.641 9.767 1.00 96.19 88 ASP A O 1
ATOM 712 N N . TRP A 1 89 ? 4.765 5.726 8.643 1.00 94.38 89 TRP A N 1
ATOM 713 C CA . TRP A 1 89 ? 5.149 7.059 9.119 1.00 94.38 89 TRP A CA 1
ATOM 714 C C . TRP A 1 89 ? 4.649 7.344 10.545 1.00 94.38 89 TRP A C 1
ATOM 716 O O . TRP A 1 89 ? 5.118 8.295 11.186 1.00 94.38 89 TRP A O 1
ATOM 726 N N . GLY A 1 90 ? 3.765 6.489 11.057 1.00 92.12 90 GLY A N 1
ATOM 727 C CA . GLY A 1 90 ? 3.085 6.589 12.336 1.00 92.12 90 GLY A CA 1
ATOM 728 C C . GLY A 1 90 ? 1.692 7.196 12.213 1.00 92.12 90 GLY A C 1
ATOM 729 O O . GLY A 1 90 ? 1.200 7.493 11.120 1.00 92.12 90 GLY A O 1
ATOM 730 N N . GLU A 1 91 ? 1.078 7.402 13.377 1.00 90.62 91 GLU A N 1
ATOM 731 C CA . GLU A 1 91 ? -0.220 8.051 13.503 1.00 90.62 91 GLU A CA 1
ATOM 732 C C . GLU A 1 91 ? -0.201 9.421 12.819 1.00 90.62 91 GLU A C 1
ATOM 734 O O . GLU A 1 91 ? 0.663 10.267 13.079 1.00 90.62 91 GLU A O 1
ATOM 739 N N . PHE A 1 92 ? -1.165 9.632 11.930 1.00 75.81 92 PHE A N 1
ATOM 740 C CA . PHE A 1 92 ? -1.368 10.903 11.257 1.00 75.81 92 PHE A CA 1
ATOM 741 C C . PHE A 1 92 ? -2.694 11.471 11.756 1.00 75.81 92 PHE A C 1
ATOM 743 O O . PHE A 1 92 ? -3.693 10.761 11.695 1.00 75.81 92 PHE A O 1
ATOM 750 N N . PRO A 1 93 ? -2.773 12.714 12.255 1.00 70.06 93 PRO A N 1
ATOM 751 C CA . PRO A 1 93 ? -4.036 13.225 12.769 1.00 70.06 93 PRO A CA 1
ATOM 752 C C . PRO A 1 93 ? -5.093 13.201 11.661 1.00 70.06 93 PRO A C 1
ATOM 754 O O . PRO A 1 93 ? -4.844 13.679 10.550 1.00 70.06 93 PRO A O 1
ATOM 757 N N . ALA A 1 94 ? -6.264 12.636 11.968 1.00 57.66 94 ALA A N 1
ATOM 758 C CA . ALA A 1 94 ? -7.399 12.641 11.057 1.00 57.66 94 ALA A CA 1
ATOM 759 C C . ALA A 1 94 ? -7.680 14.077 10.599 1.00 57.66 94 ALA A C 1
ATOM 761 O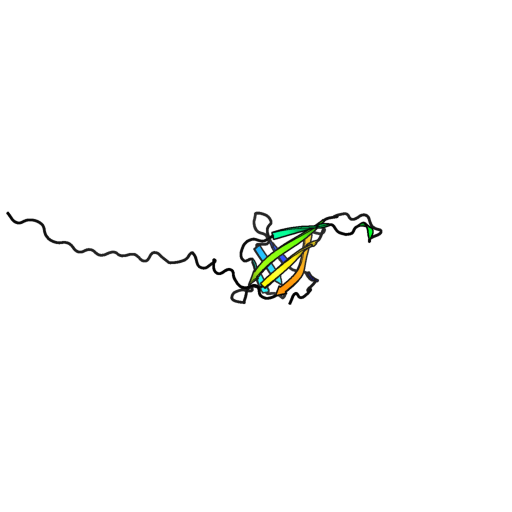 O . ALA A 1 94 ? -7.809 14.967 11.449 1.00 57.66 94 ALA A O 1
ATOM 762 N N . PRO A 1 95 ? -7.782 14.352 9.283 1.00 55.62 95 PRO A N 1
ATOM 763 C CA . PRO A 1 95 ? -8.332 15.625 8.860 1.00 55.62 95 PRO A CA 1
ATOM 764 C C . PRO A 1 95 ? -9.743 15.716 9.450 1.00 55.62 95 PRO A C 1
ATOM 766 O O . PRO A 1 95 ? -10.556 14.812 9.269 1.00 55.62 95 PRO A O 1
ATOM 769 N N . ALA A 1 96 ? -10.054 16.808 10.148 1.00 51.28 96 ALA A N 1
ATOM 770 C CA . ALA A 1 96 ? -11.334 17.037 10.832 1.00 51.28 96 ALA A CA 1
ATOM 771 C C . ALA A 1 96 ? -12.582 17.050 9.907 1.00 51.28 96 ALA A C 1
ATOM 773 O O . ALA A 1 96 ? -13.666 17.451 10.322 1.00 51.28 96 ALA A O 1
ATOM 774 N N . CYS A 1 97 ? -12.456 16.634 8.645 1.00 39.47 97 CYS A N 1
ATOM 775 C CA . CYS A 1 97 ? -13.419 16.865 7.576 1.00 39.47 97 CYS A CA 1
ATOM 776 C C . CYS A 1 97 ? -14.224 15.635 7.129 1.00 39.47 97 CYS A C 1
ATOM 778 O O . CYS A 1 97 ? -14.967 15.753 6.159 1.00 39.47 97 CYS A O 1
ATOM 780 N N . GLN A 1 98 ? -14.161 14.486 7.809 1.00 49.22 98 GLN A N 1
ATOM 781 C CA . GLN A 1 98 ? -14.891 13.282 7.370 1.00 49.22 98 GLN A CA 1
ATOM 782 C C . GLN A 1 98 ? -16.150 12.938 8.181 1.00 49.22 98 GLN A C 1
ATOM 784 O O . GLN A 1 98 ? -16.669 11.832 8.085 1.00 49.22 98 GLN A O 1
ATOM 789 N N . LEU A 1 99 ? -16.713 13.901 8.919 1.00 40.78 99 LEU A N 1
ATOM 790 C CA . LEU A 1 99 ? -18.032 13.757 9.543 1.00 40.78 99 LEU A CA 1
ATOM 791 C C . LEU A 1 99 ? -19.117 14.464 8.716 1.00 40.78 99 LEU A C 1
ATOM 793 O O . LEU A 1 99 ? -19.748 15.421 9.166 1.00 40.78 99 LEU A O 1
ATOM 797 N N . ARG A 1 100 ? -19.338 14.036 7.469 1.00 47.97 100 ARG A N 1
ATOM 798 C CA . ARG A 1 100 ? -20.511 14.504 6.716 1.00 47.97 100 ARG A CA 1
ATOM 799 C C . ARG A 1 100 ? -21.000 13.477 5.706 1.00 47.97 100 ARG A C 1
ATOM 801 O O . ARG A 1 100 ? -20.720 13.590 4.525 1.00 47.97 100 ARG A O 1
ATOM 808 N N . LEU A 1 101 ? -21.772 12.513 6.200 1.00 49.97 101 LEU A N 1
ATOM 809 C CA . LEU A 1 101 ? -23.062 12.076 5.647 1.00 49.97 101 LEU A CA 1
ATOM 810 C C . LEU A 1 101 ? -23.466 10.785 6.353 1.00 49.97 101 LEU A C 1
ATOM 812 O O . LEU A 1 101 ? -22.915 9.739 6.055 1.00 49.97 101 LEU A O 1
ATOM 816 N N . LEU A 1 102 ? -24.408 10.895 7.292 1.00 41.81 102 LEU A N 1
ATOM 817 C CA . LEU A 1 102 ? -25.476 9.927 7.578 1.00 41.81 102 LEU A CA 1
ATOM 818 C C . LEU A 1 102 ? -26.290 10.469 8.768 1.00 41.81 102 LEU A C 1
ATOM 820 O O . LEU A 1 102 ? -26.174 10.014 9.900 1.00 41.81 102 LEU A O 1
ATOM 824 N N . HIS A 1 103 ? -27.129 11.476 8.508 1.00 48.00 103 HIS A N 1
ATOM 825 C CA . HIS A 1 103 ? -28.311 11.699 9.341 1.00 48.00 103 HIS A CA 1
ATOM 826 C C . HIS A 1 103 ? -29.538 11.212 8.564 1.00 48.00 103 HIS A C 1
ATOM 828 O O . HIS A 1 103 ? -29.749 11.664 7.435 1.00 48.00 103 HIS A O 1
ATOM 834 N N . PRO A 1 104 ? -30.352 10.308 9.133 1.00 47.62 104 PRO A N 1
ATOM 835 C CA . PRO A 1 104 ? -31.602 9.900 8.517 1.00 47.62 104 PRO A CA 1
ATOM 836 C C . PRO A 1 104 ? -32.617 11.046 8.606 1.00 47.62 104 PRO A C 1
ATOM 838 O O . PRO A 1 104 ? -32.842 11.611 9.678 1.00 47.62 104 PRO A O 1
ATOM 841 N N . LEU A 1 105 ? -33.268 11.366 7.485 1.00 47.44 105 LEU A N 1
ATOM 842 C CA . LEU A 1 105 ? -34.456 12.218 7.453 1.00 47.44 105 LEU A CA 1
ATOM 843 C C . LEU A 1 105 ? -35.591 11.511 8.215 1.00 47.44 105 LEU A C 1
ATOM 845 O O . LEU A 1 105 ? -36.354 10.734 7.643 1.00 47.44 105 LEU A O 1
ATOM 849 N N . ARG A 1 106 ? -35.698 11.756 9.526 1.00 43.59 106 ARG A N 1
ATOM 850 C CA . ARG A 1 106 ? -36.904 11.438 10.301 1.00 43.59 106 ARG A CA 1
ATOM 851 C C . ARG A 1 106 ? -37.948 12.522 10.055 1.00 43.59 106 ARG A C 1
ATOM 853 O O . ARG A 1 106 ? -37.701 13.703 10.276 1.00 43.59 106 ARG A O 1
ATOM 860 N N . GLY A 1 107 ? -39.101 12.086 9.559 1.00 47.25 107 GLY A N 1
ATOM 861 C CA . GLY A 1 107 ? -40.204 12.942 9.159 1.00 47.25 107 GLY A CA 1
ATOM 862 C C . GLY A 1 107 ? -40.905 13.668 10.304 1.00 47.25 107 GLY A C 1
ATOM 863 O O . GLY A 1 107 ? -40.923 13.220 11.448 1.00 47.25 107 GLY A O 1
ATOM 864 N N . HIS A 1 108 ? -41.578 14.752 9.931 1.00 45.28 108 HIS A N 1
ATOM 865 C CA . HIS A 1 108 ? -42.670 15.328 10.700 1.00 45.28 108 HIS A CA 1
ATOM 866 C C . HIS A 1 108 ? -43.950 15.279 9.863 1.00 45.28 108 HIS A C 1
ATOM 868 O O . HIS A 1 108 ? -44.171 16.093 8.970 1.00 45.28 108 HIS A O 1
ATOM 874 N N . HIS A 1 109 ? -44.805 14.309 10.182 1.00 48.38 109 HIS A N 1
ATOM 875 C CA . HIS A 1 109 ? -46.227 14.333 9.862 1.00 48.38 109 HIS A CA 1
ATOM 876 C C . HIS A 1 109 ? -46.991 14.675 11.148 1.00 48.38 109 HIS A C 1
ATOM 878 O O . HIS A 1 109 ? -46.874 13.936 12.119 1.00 48.38 109 HIS A O 1
ATOM 884 N N . ALA A 1 110 ? -47.753 15.775 11.128 1.00 44.38 110 ALA A N 1
ATOM 885 C CA . ALA A 1 110 ? -49.053 16.020 11.791 1.00 44.38 110 ALA A CA 1
ATOM 886 C C . ALA A 1 110 ? -49.240 17.548 11.921 1.00 44.38 110 ALA A C 1
ATOM 888 O O . ALA A 1 110 ? -48.513 18.199 12.655 1.00 44.38 110 ALA A O 1
ATOM 889 N N . AR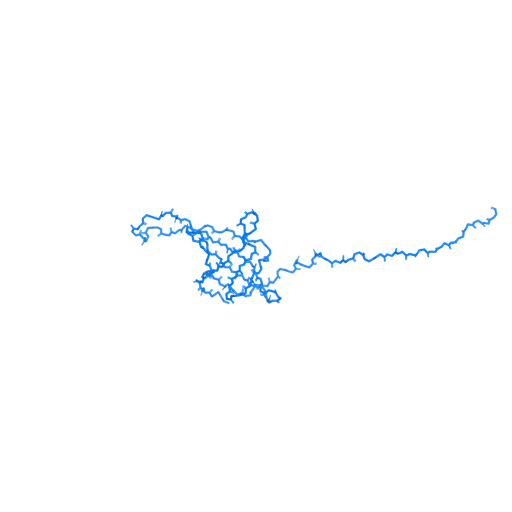G A 1 111 ? -50.026 18.215 11.064 1.00 48.25 111 ARG A N 1
ATOM 890 C CA . ARG A 1 111 ? -51.500 18.334 11.085 1.00 48.25 111 ARG A CA 1
ATOM 891 C C . ARG A 1 111 ? -52.015 18.960 12.397 1.00 48.25 111 ARG A C 1
ATOM 893 O O . ARG A 1 111 ? -52.141 18.245 13.380 1.00 48.25 111 ARG A O 1
ATOM 900 N N . ASN A 1 112 ? -52.436 20.232 12.378 1.00 42.03 112 ASN A N 1
ATOM 901 C 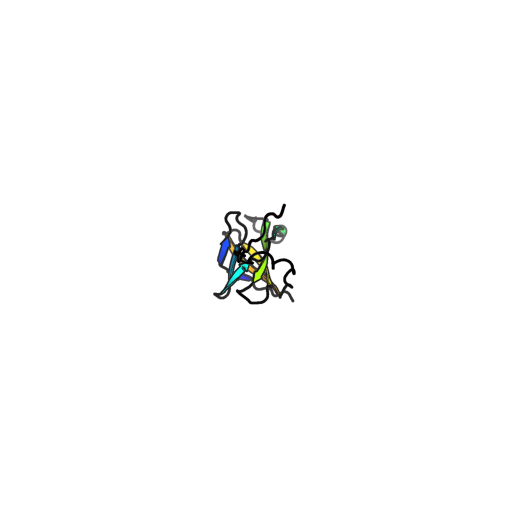CA . ASN A 1 112 ? -53.809 20.558 12.783 1.00 42.03 112 ASN A CA 1
ATOM 902 C C .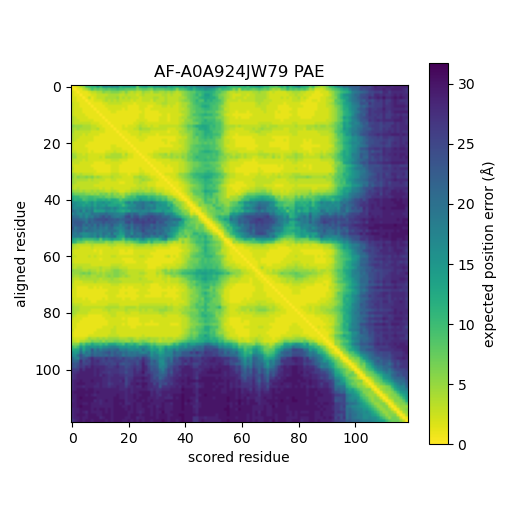 ASN A 1 112 ? -54.299 21.927 12.287 1.00 42.03 112 ASN A C 1
ATOM 904 O O . ASN A 1 112 ? -53.582 22.919 12.257 1.00 42.03 112 ASN A O 1
ATOM 908 N N . SER A 1 113 ? -55.565 21.905 11.906 1.00 51.12 113 SER A N 1
ATOM 909 C CA . SER A 1 113 ? -56.381 22.908 11.229 1.00 51.12 113 SER A CA 1
ATOM 910 C C . SER A 1 113 ? -57.297 23.666 12.198 1.00 51.12 113 SER A C 1
ATOM 912 O O . SER A 1 113 ? -57.674 23.096 13.223 1.00 51.12 113 SER A O 1
ATOM 914 N N . ARG A 1 114 ? -57.713 24.886 11.798 1.00 47.75 114 ARG A N 1
ATOM 915 C CA . ARG A 1 114 ? -58.944 25.676 12.115 1.00 47.75 114 ARG A CA 1
ATOM 916 C C . ARG A 1 114 ? -58.566 27.171 12.164 1.00 47.75 114 ARG A C 1
ATOM 918 O O . ARG A 1 114 ? -57.540 27.492 12.737 1.00 47.75 114 ARG A O 1
ATOM 925 N N . ARG A 1 115 ? -59.305 28.135 11.610 1.00 45.28 115 ARG A N 1
ATOM 926 C CA . ARG A 1 115 ? -60.749 28.279 11.351 1.00 45.28 115 ARG A CA 1
ATOM 927 C C . ARG A 1 115 ? -60.944 29.258 10.182 1.00 45.28 115 ARG A C 1
ATOM 929 O O . ARG A 1 115 ? -60.233 30.254 10.117 1.00 45.28 115 ARG A O 1
ATOM 936 N N . ALA A 1 116 ? -61.921 28.970 9.329 1.00 45.66 116 ALA A N 1
ATOM 937 C CA . ALA A 1 116 ? -62.495 29.915 8.382 1.00 45.66 116 ALA A CA 1
ATOM 938 C C . ALA A 1 116 ? -63.676 30.666 9.023 1.00 45.66 116 ALA A C 1
ATOM 940 O O . ALA A 1 116 ? -64.366 30.112 9.883 1.00 45.66 116 ALA A O 1
ATOM 941 N N . ASP A 1 117 ? -63.832 31.897 8.545 1.00 46.47 117 ASP A N 1
ATOM 942 C CA . ASP A 1 117 ? -65.021 32.731 8.375 1.00 46.47 117 ASP A CA 1
ATOM 943 C C . ASP A 1 117 ? -65.894 33.142 9.566 1.00 46.47 117 ASP A C 1
ATOM 945 O O . ASP A 1 117 ? -66.499 32.357 10.297 1.00 46.47 117 ASP A O 1
ATOM 949 N N . THR A 1 118 ? -66.028 34.464 9.681 1.00 50.78 118 THR A N 1
ATOM 950 C CA . THR A 1 118 ? -67.190 35.147 10.245 1.00 50.78 118 THR A CA 1
ATOM 951 C C . THR A 1 118 ? -67.432 36.420 9.429 1.00 50.78 118 THR A C 1
ATOM 953 O O . THR A 1 118 ? -66.497 37.204 9.260 1.00 50.78 118 THR A O 1
ATOM 956 N N . SER A 1 119 ? -68.699 36.592 9.030 1.00 57.31 119 SER A N 1
ATOM 957 C CA . SER A 1 119 ? -69.367 37.762 8.420 1.00 57.31 119 SER A CA 1
ATOM 958 C C . SER A 1 119 ? -69.384 37.861 6.898 1.00 57.31 119 SER A C 1
ATOM 960 O O . SER A 1 119 ? -68.313 38.039 6.285 1.00 57.31 119 SER A O 1
#

Mean predicted aligned error: 12.39 Å

Secondary structure (DSSP, 8-state):
--EEEEEEEEEEEPTTS-EEEEEETTEEEEEEEEEEEEEEE--GGGSSS--S--EEEEEEEEEESTTSPPEEEEEEE-TTS-EEEEEEEEE-PPPTT---S------------------

pLDDT: mean 79.79, std 20.05, range [39.47, 98.44]

Nearest PDB structures (foldseek):
  6y2r-assembly1_A  TM=5.031E-01  e=3.252E+00  Escherichia coli K-12
  3bbj-assembly1_A  TM=5.551E-01  e=6.452E+00  Thermobifida fusca YX
  4hz9-assembly1_B  TM=3.464E-01  e=2.777E+00  Ralstonia pickettii 12D

Radius of gyration: 24.6 Å; Cα contacts (8 Å, |Δi|>4): 207; chains: 1; bounding box: 95×48×32 Å